Protein AF-A0A922LHR8-F1 (afdb_monomer_lite)

Radius of gyration: 24.87 Å; chains: 1; bounding box: 46×58×68 Å

Structure (mmCIF, N/CA/C/O backbone):
data_AF-A0A922LHR8-F1
#
_entry.id   AF-A0A922LHR8-F1
#
loop_
_atom_site.group_PDB
_atom_site.id
_atom_site.type_symbol
_atom_site.label_atom_id
_atom_site.label_alt_id
_atom_site.label_comp_id
_atom_site.label_asym_id
_atom_site.label_entity_id
_atom_site.label_seq_id
_atom_site.pdbx_PDB_ins_code
_atom_site.Cartn_x
_atom_site.Cartn_y
_atom_site.Cartn_z
_atom_site.occupancy
_atom_site.B_iso_or_equiv
_atom_site.auth_seq_id
_atom_site.auth_comp_id
_atom_site.auth_asym_id
_atom_site.auth_atom_id
_atom_site.pdbx_PDB_model_num
ATOM 1 N N . MET A 1 1 ? 27.750 -42.803 37.577 1.00 36.09 1 MET A N 1
ATOM 2 C CA . MET A 1 1 ? 28.474 -41.578 37.971 1.00 36.09 1 MET A CA 1
ATOM 3 C C . MET A 1 1 ? 27.443 -40.548 38.398 1.00 36.09 1 MET A C 1
ATOM 5 O O . MET A 1 1 ? 26.836 -39.895 37.564 1.00 36.09 1 MET A O 1
ATOM 9 N N . LEU A 1 2 ? 27.155 -40.536 39.697 1.00 32.16 2 LEU A N 1
ATOM 10 C CA . LEU A 1 2 ? 26.319 -39.543 40.357 1.00 32.16 2 LEU A CA 1
ATOM 11 C C . LEU A 1 2 ? 27.199 -38.308 40.595 1.00 32.16 2 LEU A C 1
ATOM 13 O O . LEU A 1 2 ? 28.279 -38.462 41.160 1.00 32.16 2 LEU A O 1
ATOM 17 N N . LEU A 1 3 ? 26.749 -37.109 40.234 1.00 28.44 3 LEU A N 1
ATOM 18 C CA . LEU A 1 3 ? 27.106 -35.923 41.010 1.00 28.44 3 LEU A CA 1
ATOM 19 C C . LEU A 1 3 ? 25.922 -34.955 41.024 1.00 28.44 3 LEU A C 1
ATOM 21 O O . LEU A 1 3 ? 25.611 -34.281 40.048 1.00 28.44 3 LEU A O 1
ATOM 25 N N . ILE A 1 4 ? 25.242 -34.960 42.165 1.00 40.91 4 ILE A N 1
ATOM 26 C CA . ILE A 1 4 ? 24.209 -34.017 42.583 1.00 40.91 4 ILE A CA 1
ATOM 27 C C . ILE A 1 4 ? 24.876 -33.003 43.517 1.00 40.91 4 ILE A C 1
ATOM 29 O O . ILE A 1 4 ? 25.555 -33.428 44.454 1.00 40.91 4 ILE A O 1
ATOM 33 N N . LYS A 1 5 ? 24.612 -31.704 43.315 1.00 30.06 5 LYS A N 1
ATOM 34 C CA . LYS A 1 5 ? 24.238 -30.695 44.342 1.00 30.06 5 LYS A CA 1
ATOM 35 C C . LYS A 1 5 ? 24.112 -29.319 43.662 1.00 30.06 5 LYS A C 1
ATOM 37 O O . LYS A 1 5 ? 25.040 -28.898 42.990 1.00 30.06 5 LYS A O 1
ATOM 42 N N . MET A 1 6 ? 22.910 -28.723 43.591 1.00 34.84 6 MET A N 1
ATOM 43 C CA . MET A 1 6 ? 22.272 -27.847 44.612 1.00 34.84 6 MET A CA 1
ATOM 44 C C . MET A 1 6 ? 23.160 -26.624 44.938 1.00 34.84 6 MET A C 1
ATOM 46 O O . MET A 1 6 ? 24.310 -26.822 45.290 1.00 34.84 6 MET A O 1
ATOM 50 N N . PHE A 1 7 ? 22.720 -25.356 44.916 1.00 32.03 7 PHE A N 1
ATOM 51 C CA . PHE A 1 7 ? 21.466 -24.814 45.461 1.00 32.03 7 PHE A CA 1
ATOM 52 C C . PHE A 1 7 ? 21.315 -23.289 45.181 1.00 32.03 7 PHE A C 1
ATOM 54 O O . PHE A 1 7 ? 22.320 -22.619 44.969 1.00 32.03 7 PHE A O 1
ATOM 61 N N . PHE A 1 8 ? 20.080 -22.770 45.344 1.00 30.64 8 PHE A N 1
ATOM 62 C CA . PHE A 1 8 ? 19.630 -21.353 45.458 1.00 30.64 8 PHE A CA 1
ATOM 63 C C . PHE A 1 8 ? 19.732 -20.451 44.203 1.00 30.64 8 PHE A C 1
ATOM 65 O O . PHE A 1 8 ? 20.758 -20.406 43.553 1.00 30.64 8 PHE A O 1
ATOM 72 N N . ARG A 1 9 ? 18.737 -19.642 43.798 1.00 35.59 9 ARG A N 1
ATOM 73 C CA . ARG A 1 9 ? 17.661 -18.947 44.528 1.00 35.59 9 ARG A CA 1
ATOM 74 C C . ARG A 1 9 ? 16.525 -18.589 43.537 1.00 35.59 9 ARG A C 1
ATOM 76 O O . ARG A 1 9 ? 16.795 -18.116 42.444 1.00 35.59 9 ARG A O 1
ATOM 83 N N . TYR A 1 10 ? 15.281 -18.852 43.933 1.00 45.69 10 TYR A N 1
ATOM 84 C CA . TYR A 1 10 ? 1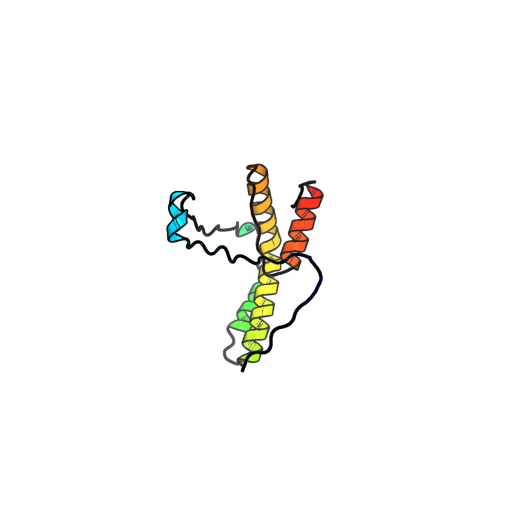3.999 -18.520 43.288 1.00 45.69 10 TYR A CA 1
ATOM 85 C C . TYR A 1 10 ? 13.972 -17.283 42.355 1.00 45.69 10 TYR A C 1
ATOM 87 O O . TYR A 1 10 ? 14.175 -16.186 42.864 1.00 45.69 10 TYR A O 1
ATOM 95 N N . PHE A 1 11 ? 13.609 -17.448 41.065 1.00 40.97 11 PHE A N 1
ATOM 96 C CA . PHE A 1 11 ? 12.653 -16.595 40.310 1.00 40.97 11 PHE A CA 1
ATOM 97 C C . PHE A 1 11 ? 12.443 -17.084 38.847 1.00 40.97 11 PHE A C 1
ATOM 99 O O . PHE A 1 11 ? 13.402 -17.192 38.099 1.00 40.97 11 PHE A O 1
ATOM 106 N N . CYS A 1 12 ? 11.182 -17.343 38.462 1.00 42.94 12 CYS A N 1
ATOM 107 C CA . CYS A 1 12 ? 10.570 -17.279 37.113 1.00 42.94 12 CYS A CA 1
ATOM 108 C C . CYS A 1 12 ? 11.298 -17.852 35.862 1.00 42.94 12 CYS A C 1
ATOM 110 O O . CYS A 1 12 ? 12.257 -17.246 35.407 1.00 42.94 12 CYS A O 1
ATOM 112 N N . PHE A 1 13 ? 10.746 -18.901 35.212 1.00 41.03 13 PHE A N 1
ATOM 113 C CA . PHE A 1 13 ? 10.538 -18.973 33.739 1.00 41.03 13 PHE A CA 1
ATOM 114 C C . PHE A 1 13 ? 9.870 -20.306 33.315 1.00 41.03 13 PHE A C 1
ATOM 116 O O . PHE A 1 13 ? 10.530 -21.331 33.171 1.00 41.03 13 PHE A O 1
ATOM 123 N N . SER A 1 14 ? 8.553 -20.312 33.083 1.00 41.12 14 SER A N 1
ATOM 124 C CA . SER A 1 14 ? 7.865 -21.403 32.369 1.00 41.12 14 SER A CA 1
ATOM 125 C C . SER A 1 14 ? 7.477 -20.892 30.983 1.00 41.12 14 SER A C 1
ATOM 127 O O . SER A 1 14 ? 6.430 -20.272 30.814 1.00 41.12 14 SER A O 1
ATOM 129 N N . PHE A 1 15 ? 8.346 -21.082 29.987 1.00 50.72 15 PHE A N 1
ATOM 130 C CA . PHE A 1 15 ? 8.030 -20.775 28.588 1.00 50.72 15 PHE A CA 1
ATOM 131 C C . PHE A 1 15 ? 7.248 -21.951 27.989 1.00 50.72 15 PHE A C 1
ATOM 133 O O . PHE A 1 15 ? 7.801 -22.856 27.368 1.00 50.72 15 PHE A O 1
ATOM 140 N N . THR A 1 16 ? 5.940 -21.976 28.226 1.00 52.84 16 THR A N 1
ATOM 141 C CA . THR A 1 16 ? 5.029 -22.926 27.578 1.00 52.84 16 THR A CA 1
ATOM 142 C C . THR A 1 16 ? 4.739 -22.454 26.153 1.00 52.84 16 THR A C 1
ATOM 144 O O . THR A 1 16 ? 4.130 -21.410 25.931 1.00 52.84 16 THR A O 1
ATOM 147 N N . PHE A 1 17 ? 5.183 -23.223 25.159 1.00 61.38 17 PHE A N 1
ATOM 148 C CA . PHE A 1 17 ? 4.903 -22.955 23.749 1.00 61.38 17 PHE A CA 1
ATOM 149 C C . PHE A 1 17 ? 3.456 -23.368 23.432 1.00 61.38 17 PHE A C 1
ATOM 151 O O . PHE A 1 17 ? 3.162 -24.548 23.240 1.00 61.38 17 PHE A O 1
ATOM 158 N N . ASN A 1 18 ? 2.523 -22.413 23.402 1.00 64.12 18 ASN A N 1
ATOM 159 C CA . ASN A 1 18 ? 1.138 -22.686 23.011 1.00 64.12 18 ASN A CA 1
ATOM 160 C C . ASN A 1 18 ? 1.018 -22.682 21.476 1.00 64.12 18 ASN A C 1
ATOM 162 O O . ASN A 1 18 ? 0.926 -21.627 20.850 1.00 64.12 18 ASN A O 1
ATOM 166 N N . ARG A 1 19 ? 1.051 -23.872 20.860 1.00 68.25 19 ARG A N 1
ATOM 167 C CA . ARG A 1 19 ? 0.882 -24.063 19.409 1.00 68.25 19 ARG A CA 1
ATOM 168 C C . ARG A 1 19 ? -0.489 -24.678 19.106 1.00 68.25 19 ARG A C 1
ATOM 170 O O . ARG A 1 19 ? -0.646 -25.887 19.235 1.00 68.25 19 ARG A O 1
ATOM 177 N N . ARG A 1 20 ? -1.446 -23.878 18.622 1.00 70.75 20 ARG A N 1
ATOM 178 C CA . ARG A 1 20 ? -2.707 -24.361 18.014 1.00 70.75 20 ARG A CA 1
ATOM 179 C C . ARG A 1 20 ? -2.627 -24.271 16.491 1.00 70.75 20 ARG A C 1
ATOM 181 O O . ARG A 1 20 ? -2.144 -23.266 15.968 1.00 70.75 20 ARG A O 1
ATOM 188 N N . VAL A 1 21 ? -3.062 -25.304 15.767 1.00 74.38 21 VAL A N 1
ATOM 189 C CA . VAL A 1 21 ? -3.108 -25.259 14.294 1.00 74.38 21 VAL A CA 1
ATOM 190 C C . VAL A 1 21 ? -4.398 -24.596 13.826 1.00 74.38 21 VAL A C 1
ATOM 192 O O . VAL A 1 21 ? -5.427 -24.673 14.487 1.00 74.38 21 VAL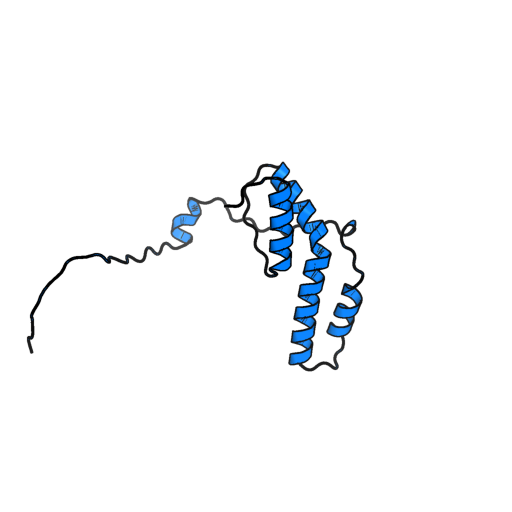 A O 1
ATOM 195 N N . LYS A 1 22 ? -4.353 -23.932 12.663 1.00 74.06 22 LYS A N 1
ATOM 196 C CA . LYS A 1 22 ? -5.518 -23.218 12.108 1.00 74.06 22 LYS A CA 1
ATOM 197 C C . LYS A 1 22 ? -6.741 -24.131 11.962 1.00 74.06 22 LYS A C 1
ATOM 199 O O . LYS A 1 22 ? -7.850 -23.658 12.163 1.00 74.06 22 LYS A O 1
ATOM 204 N N . ALA A 1 23 ? -6.530 -25.417 11.673 1.00 71.81 23 ALA A N 1
ATOM 205 C CA . ALA A 1 23 ? -7.584 -26.427 11.597 1.00 71.81 23 ALA A CA 1
ATOM 206 C C . ALA A 1 23 ? -8.418 -26.532 12.889 1.00 71.81 23 ALA A C 1
ATOM 208 O O . ALA A 1 23 ? -9.632 -26.672 12.803 1.00 71.81 23 ALA A O 1
ATOM 209 N N . ASP A 1 24 ? -7.796 -26.364 14.059 1.00 72.94 24 ASP A N 1
ATOM 210 C CA . ASP A 1 24 ? -8.458 -26.528 15.361 1.00 72.94 24 ASP A CA 1
ATOM 211 C C . ASP A 1 24 ? -9.321 -25.316 15.759 1.00 72.94 24 ASP A C 1
ATOM 213 O O . ASP A 1 24 ? -10.122 -25.402 16.686 1.00 72.94 24 ASP A O 1
ATOM 217 N N . VAL A 1 25 ? -9.138 -24.164 15.099 1.00 78.44 25 VAL A N 1
ATOM 218 C CA . VAL A 1 25 ? -9.756 -22.876 15.491 1.00 78.44 25 VAL A CA 1
ATOM 219 C C . VAL A 1 25 ? -10.553 -22.236 14.344 1.00 78.44 25 VAL A C 1
ATOM 221 O O . VAL A 1 25 ? -11.270 -21.260 14.545 1.00 78.44 25 VAL A O 1
ATOM 224 N N . LEU A 1 26 ? -10.480 -22.789 13.130 1.00 69.81 26 LEU A N 1
ATOM 225 C CA . LEU A 1 26 ? -11.133 -22.244 11.933 1.00 69.81 26 LEU A CA 1
ATOM 226 C C . LEU A 1 26 ? -12.661 -22.149 12.055 1.00 69.81 26 LEU A C 1
ATOM 228 O O . LEU A 1 26 ? -13.246 -21.261 11.448 1.00 69.81 26 LEU A O 1
ATOM 232 N N . SER A 1 27 ? -13.299 -23.003 12.858 1.00 75.38 27 SER A N 1
ATOM 233 C CA . SER A 1 27 ? -14.744 -22.945 13.129 1.00 75.38 27 SER A CA 1
ATOM 234 C C . SER A 1 27 ? -15.169 -21.751 13.993 1.00 75.38 27 SER A C 1
ATOM 236 O O . SER A 1 27 ? -16.348 -21.413 14.021 1.00 75.38 27 SER A O 1
ATOM 238 N N . GLN A 1 28 ? -14.230 -21.107 14.692 1.00 78.94 28 GLN A N 1
ATOM 239 C CA . GLN A 1 28 ? -14.486 -19.973 15.590 1.00 78.94 28 GLN A CA 1
ATOM 240 C C . GLN A 1 28 ? -14.268 -18.618 14.906 1.00 78.94 28 GLN A C 1
ATOM 242 O O . GLN A 1 28 ? -14.545 -17.576 15.499 1.00 78.94 28 GLN A O 1
ATOM 247 N N . LEU A 1 29 ? -13.740 -18.615 13.679 1.00 79.00 29 LEU A N 1
ATOM 248 C CA . LEU A 1 29 ? -13.398 -17.406 12.941 1.00 79.00 29 LEU A CA 1
ATOM 249 C C . LEU A 1 29 ? -14.221 -17.319 11.654 1.00 79.00 29 LEU A C 1
ATOM 251 O O . LEU A 1 29 ? -14.412 -18.327 10.972 1.00 79.00 29 LEU A O 1
ATOM 255 N N . PRO A 1 30 ? -14.676 -16.116 11.270 1.00 82.50 30 PRO A N 1
ATOM 256 C CA . PRO A 1 30 ? -15.302 -15.927 9.974 1.00 82.50 30 PRO A CA 1
ATOM 257 C C . PRO A 1 30 ? -14.315 -16.267 8.850 1.00 82.50 30 PRO A C 1
ATOM 259 O O . PRO A 1 30 ? -13.096 -16.119 8.985 1.00 82.50 30 PRO A O 1
ATOM 262 N N . ALA A 1 31 ? -14.852 -16.708 7.712 1.00 84.94 31 ALA A N 1
ATOM 263 C CA . ALA A 1 31 ? -14.042 -17.064 6.557 1.00 84.94 31 ALA A CA 1
ATOM 264 C C . ALA A 1 31 ? -13.168 -15.880 6.106 1.00 84.94 31 ALA A C 1
ATOM 266 O O . ALA A 1 31 ? -13.652 -14.765 5.898 1.00 84.94 31 ALA A O 1
ATOM 267 N N . LYS A 1 32 ? -11.869 -16.137 5.920 1.00 85.69 32 LYS A N 1
ATOM 268 C CA . LYS A 1 32 ? -10.915 -15.137 5.437 1.00 85.69 32 LYS A CA 1
ATOM 269 C C . LYS A 1 32 ? -11.274 -14.720 4.010 1.00 85.69 32 LYS A C 1
ATOM 271 O O . LYS A 1 32 ? -11.194 -15.535 3.095 1.00 85.69 32 LYS A O 1
ATOM 276 N N . ARG A 1 33 ? -11.588 -13.441 3.810 1.00 86.12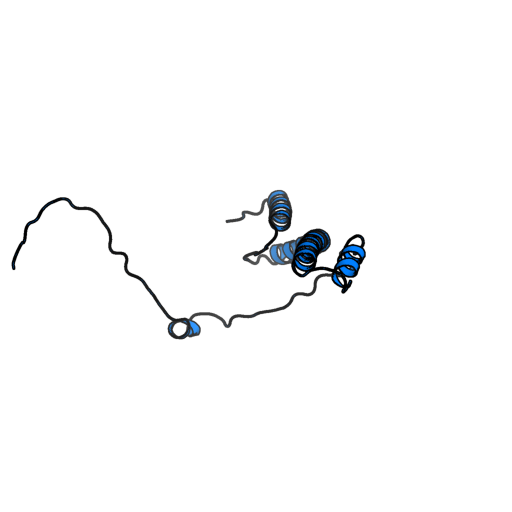 33 ARG A N 1
ATOM 277 C CA . ARG A 1 33 ? -11.805 -12.846 2.483 1.00 86.12 33 ARG A CA 1
ATOM 278 C C . ARG A 1 33 ? -10.523 -12.173 1.997 1.00 86.12 33 ARG A C 1
ATOM 280 O O . ARG A 1 33 ? -9.793 -11.574 2.786 1.00 86.12 33 ARG A O 1
ATOM 287 N N . ARG A 1 34 ? -10.220 -12.312 0.707 1.00 89.62 34 ARG A N 1
ATOM 288 C CA . ARG A 1 34 ? -9.119 -11.614 0.034 1.00 89.62 34 ARG A CA 1
ATOM 289 C C . ARG A 1 34 ? -9.687 -10.979 -1.220 1.00 89.62 34 ARG A C 1
ATOM 291 O O . ARG A 1 34 ? -10.104 -11.695 -2.121 1.00 89.62 34 ARG A O 1
ATOM 298 N N . GLU A 1 35 ? -9.679 -9.660 -1.252 1.00 89.06 35 GLU A N 1
ATOM 299 C CA . GLU A 1 35 ? -10.225 -8.873 -2.348 1.00 89.06 35 GLU A CA 1
ATOM 300 C C . GLU A 1 35 ? -9.137 -7.965 -2.915 1.00 89.06 35 GLU A C 1
ATOM 302 O O . GLU A 1 35 ? -8.265 -7.490 -2.181 1.00 89.06 35 GLU A O 1
ATOM 307 N N . LEU A 1 36 ? -9.154 -7.787 -4.235 1.00 88.88 36 LEU A N 1
ATOM 308 C CA . LEU A 1 36 ? -8.308 -6.819 -4.914 1.00 88.88 36 LEU A CA 1
ATOM 309 C C . LEU A 1 36 ? -9.142 -5.569 -5.148 1.00 88.88 36 LEU A C 1
ATOM 311 O O . LEU A 1 36 ? -10.105 -5.603 -5.906 1.00 88.88 36 LEU A O 1
ATOM 315 N N . VAL A 1 37 ? -8.744 -4.478 -4.506 1.00 88.06 37 VAL A N 1
ATOM 316 C CA . VAL A 1 37 ? -9.410 -3.189 -4.664 1.00 88.06 37 VAL A CA 1
ATOM 317 C C . VAL A 1 37 ? -8.744 -2.421 -5.796 1.00 88.06 37 VAL A C 1
ATOM 319 O O . VAL A 1 37 ? -7.521 -2.254 -5.819 1.00 88.06 37 VAL A O 1
ATOM 322 N N . VAL A 1 38 ? -9.554 -1.979 -6.755 1.00 87.44 38 VAL A N 1
ATOM 323 C CA . VAL A 1 38 ? -9.111 -1.127 -7.859 1.00 87.44 38 VAL A CA 1
ATOM 324 C C . VAL A 1 38 ? -9.230 0.327 -7.414 1.00 87.44 38 VAL A C 1
ATOM 326 O O . VAL A 1 38 ? -10.312 0.777 -7.060 1.00 87.44 38 VAL A O 1
ATOM 329 N N . LEU A 1 39 ? -8.110 1.049 -7.428 1.00 86.62 39 LEU A N 1
ATOM 330 C CA . LEU A 1 39 ? -8.071 2.482 -7.125 1.00 86.62 39 LEU A CA 1
ATOM 331 C C . LEU A 1 39 ? -8.474 3.307 -8.354 1.00 86.62 39 LEU A C 1
ATOM 333 O O . LEU A 1 39 ? -8.236 2.874 -9.485 1.00 86.62 39 LEU A O 1
ATOM 337 N N . ASP A 1 40 ? -9.014 4.508 -8.135 1.00 84.69 40 ASP A N 1
ATOM 338 C CA . ASP A 1 40 ? -9.415 5.405 -9.222 1.00 84.69 40 ASP A CA 1
ATOM 339 C C . ASP A 1 40 ? -8.195 5.833 -10.070 1.00 84.69 40 ASP A C 1
ATOM 341 O O . ASP A 1 40 ? -7.290 6.519 -9.573 1.00 84.69 40 ASP A O 1
ATOM 345 N N . PRO A 1 41 ? -8.137 5.454 -11.363 1.00 82.88 41 PRO A N 1
ATOM 346 C CA . PRO A 1 41 ? -7.025 5.802 -12.240 1.00 82.88 41 PRO A CA 1
ATOM 347 C C . PRO A 1 41 ? -6.949 7.299 -12.567 1.00 82.88 41 PRO A C 1
ATOM 349 O O . PRO A 1 41 ? -5.898 7.751 -13.025 1.00 82.88 41 PRO A O 1
ATOM 352 N N . SER A 1 42 ? -8.022 8.060 -12.348 1.00 83.62 42 SER A N 1
ATOM 353 C CA . SER A 1 42 ? -8.114 9.495 -12.655 1.00 83.62 42 SER A CA 1
ATOM 354 C C . SER A 1 42 ? -7.221 10.332 -11.738 1.00 83.62 42 SER A C 1
ATOM 356 O O . SER A 1 42 ? -6.652 11.340 -12.154 1.00 83.62 42 SER A O 1
ATOM 358 N N . ILE A 1 43 ? -7.042 9.873 -10.498 1.00 81.75 43 ILE A N 1
ATOM 359 C CA . ILE A 1 43 ? -6.250 10.537 -9.455 1.00 81.75 43 ILE A CA 1
ATOM 360 C C . ILE A 1 43 ? -4.740 10.286 -9.665 1.00 81.75 43 ILE A C 1
ATOM 362 O O . ILE A 1 43 ? -3.881 11.061 -9.238 1.00 81.75 43 ILE A O 1
ATOM 366 N N . ILE A 1 44 ? -4.393 9.214 -10.382 1.00 82.31 44 ILE A N 1
ATOM 367 C CA . ILE A 1 44 ? -3.027 8.706 -10.535 1.00 82.31 44 ILE A CA 1
ATOM 368 C C . ILE A 1 44 ? -2.298 9.433 -11.679 1.00 82.31 44 ILE A C 1
ATOM 370 O O . ILE A 1 44 ? -2.471 9.139 -12.866 1.00 82.31 44 ILE A O 1
ATOM 374 N N . LYS A 1 45 ? -1.383 10.347 -11.334 1.00 77.69 45 LYS A N 1
ATOM 375 C CA . LYS A 1 45 ? -0.557 11.080 -12.313 1.00 77.69 45 LYS A CA 1
ATOM 376 C C . LYS A 1 45 ? 0.611 10.227 -12.830 1.00 77.69 45 LYS A C 1
ATOM 378 O O . LYS A 1 45 ? 1.662 10.137 -12.205 1.00 77.69 45 LYS A O 1
ATOM 383 N N . LYS A 1 46 ? 0.484 9.658 -14.033 1.00 70.56 46 LYS A N 1
ATOM 384 C CA . LYS A 1 46 ? 1.460 8.711 -14.635 1.00 70.56 46 LYS A CA 1
ATOM 385 C C . LYS A 1 46 ? 2.840 9.285 -15.029 1.00 70.56 46 LYS A C 1
ATOM 387 O O . LYS A 1 46 ? 3.658 8.543 -15.570 1.00 70.56 46 LYS A O 1
ATOM 392 N N . GLY A 1 47 ? 3.120 10.567 -14.785 1.00 69.94 47 GLY A N 1
ATOM 393 C CA . GLY A 1 47 ? 4.203 11.324 -15.440 1.00 69.94 47 GLY A CA 1
ATOM 394 C C . GLY A 1 47 ? 5.589 10.657 -15.441 1.00 69.94 47 GLY A C 1
ATOM 395 O O . GLY A 1 47 ? 6.163 10.418 -16.499 1.00 69.94 47 GLY A O 1
ATOM 396 N N . SER A 1 48 ? 6.127 10.318 -14.267 1.00 66.25 48 SER A N 1
ATOM 397 C CA . SER A 1 48 ? 7.482 9.748 -14.116 1.00 66.25 48 SER A CA 1
ATOM 398 C C . SER A 1 48 ? 7.561 8.237 -14.418 1.00 66.25 48 SER A C 1
ATOM 400 O O . SER A 1 48 ? 8.621 7.705 -14.768 1.00 66.25 48 SER A O 1
ATOM 402 N N . LEU A 1 49 ? 6.431 7.528 -14.346 1.00 77.25 49 LEU A N 1
ATOM 403 C CA . LEU A 1 49 ? 6.392 6.062 -14.403 1.00 77.25 49 LEU A CA 1
ATOM 404 C C . LEU A 1 49 ? 6.763 5.507 -15.779 1.00 77.25 49 LEU A C 1
ATOM 406 O O . LEU A 1 49 ? 7.423 4.474 -15.869 1.00 77.25 49 LEU A O 1
ATOM 410 N N . GLY A 1 50 ? 6.392 6.211 -16.853 1.00 74.44 50 GLY A N 1
ATOM 411 C CA . GLY A 1 50 ? 6.670 5.769 -18.222 1.00 74.44 50 GLY A CA 1
ATOM 412 C C . GLY A 1 50 ? 8.165 5.671 -18.544 1.00 74.44 50 GLY A C 1
ATOM 413 O O . GLY A 1 50 ? 8.568 4.824 -19.340 1.00 74.44 50 GLY A O 1
ATOM 414 N N . ARG A 1 51 ? 9.004 6.495 -17.900 1.00 77.94 51 ARG A N 1
ATOM 415 C CA . ARG A 1 51 ? 10.464 6.457 -18.072 1.00 77.94 51 ARG A CA 1
ATOM 416 C C . ARG A 1 51 ? 11.064 5.225 -17.398 1.00 77.94 51 ARG A C 1
ATOM 418 O O . ARG A 1 51 ? 11.777 4.472 -18.049 1.00 77.94 51 ARG A O 1
ATOM 425 N N . HIS A 1 52 ? 10.707 4.989 -16.139 1.00 76.19 52 HIS A N 1
ATOM 426 C CA . HIS A 1 52 ? 11.175 3.839 -15.364 1.00 76.19 52 HIS A CA 1
ATOM 427 C C . HIS A 1 52 ? 10.696 2.513 -15.978 1.00 76.19 52 HIS A C 1
ATOM 429 O O . HIS A 1 52 ? 11.473 1.567 -16.096 1.00 76.19 52 HIS A O 1
ATOM 435 N N . ALA A 1 53 ? 9.454 2.472 -16.474 1.00 79.00 53 ALA A N 1
ATOM 436 C CA . ALA A 1 53 ? 8.919 1.324 -17.203 1.00 79.00 53 ALA A CA 1
ATOM 437 C C . ALA A 1 53 ? 9.684 1.049 -18.509 1.00 79.00 53 ALA A C 1
ATOM 439 O O . ALA A 1 53 ? 9.951 -0.104 -18.831 1.00 79.00 53 ALA A O 1
ATOM 440 N N . LYS A 1 54 ? 10.091 2.087 -19.253 1.00 79.19 54 LYS A N 1
ATOM 441 C CA . LYS A 1 54 ? 10.927 1.902 -20.450 1.00 79.19 54 LYS A CA 1
ATOM 442 C C . LYS A 1 54 ? 12.308 1.355 -20.103 1.00 79.19 54 LYS A C 1
ATOM 444 O O . LYS A 1 54 ? 12.760 0.445 -20.785 1.00 79.19 54 LYS A O 1
ATOM 449 N N . THR A 1 55 ? 12.945 1.853 -19.045 1.00 76.94 55 THR A N 1
ATOM 450 C CA . THR A 1 55 ? 14.256 1.358 -18.593 1.00 76.94 55 THR A CA 1
ATOM 451 C C . THR A 1 55 ? 14.197 -0.125 -18.210 1.00 76.94 55 THR A C 1
ATOM 453 O O . THR A 1 55 ? 15.063 -0.890 -18.626 1.00 76.94 55 THR A O 1
ATOM 456 N N . MET A 1 56 ? 13.135 -0.563 -17.520 1.00 72.25 56 MET A N 1
ATOM 457 C CA . MET A 1 56 ? 12.890 -1.979 -17.185 1.00 72.25 56 MET A CA 1
ATOM 458 C C . MET A 1 56 ? 12.847 -2.903 -18.410 1.00 72.25 56 MET A C 1
ATOM 460 O O . MET A 1 56 ? 13.352 -4.022 -18.353 1.00 72.25 56 MET A O 1
ATOM 464 N N . LEU A 1 57 ? 12.220 -2.443 -19.496 1.00 75.94 57 LEU A N 1
ATOM 465 C CA . LEU A 1 57 ? 11.990 -3.223 -20.716 1.00 75.94 57 LEU A CA 1
ATOM 466 C C . LEU A 1 57 ? 13.222 -3.292 -21.626 1.00 75.94 57 LEU A C 1
ATOM 468 O O . LEU A 1 57 ? 13.203 -3.998 -22.630 1.00 75.94 57 LEU A O 1
ATOM 472 N N . THR A 1 58 ? 14.293 -2.557 -21.313 1.00 76.69 58 THR A N 1
ATOM 473 C CA . THR A 1 58 ? 15.524 -2.642 -22.101 1.00 76.69 58 THR A CA 1
ATOM 474 C C . THR A 1 58 ? 16.277 -3.939 -21.792 1.00 76.69 58 THR A C 1
ATOM 476 O O . THR A 1 58 ? 16.787 -4.155 -20.693 1.00 76.69 58 THR A O 1
ATOM 479 N N . ASP A 1 59 ? 16.399 -4.808 -22.797 1.00 68.31 59 ASP A N 1
ATOM 480 C CA . ASP A 1 59 ? 17.050 -6.122 -22.664 1.00 68.31 59 ASP A CA 1
ATOM 481 C C . ASP A 1 59 ? 18.564 -6.065 -22.417 1.00 68.31 59 ASP A C 1
ATOM 483 O O . ASP A 1 59 ? 19.179 -7.078 -22.091 1.00 68.31 59 ASP A O 1
ATOM 487 N N . LYS A 1 60 ? 19.170 -4.878 -22.518 1.00 75.31 60 LYS A N 1
ATOM 488 C CA . LYS A 1 60 ? 20.622 -4.673 -22.419 1.00 75.31 60 LYS A CA 1
ATOM 489 C C . LYS A 1 60 ? 21.166 -4.611 -20.986 1.00 75.31 60 LYS A C 1
ATOM 491 O O . LYS A 1 60 ? 22.375 -4.507 -20.820 1.00 75.31 60 LYS A O 1
ATOM 496 N N . LEU A 1 61 ? 20.305 -4.647 -19.969 1.00 77.31 61 LEU A N 1
ATOM 497 C CA . LEU A 1 61 ? 20.711 -4.476 -18.571 1.00 77.31 61 LEU A CA 1
ATOM 498 C C . LEU A 1 61 ? 21.157 -5.793 -17.922 1.00 77.31 61 LEU A C 1
ATOM 500 O O . LEU A 1 61 ? 20.498 -6.829 -18.057 1.00 77.31 61 LEU A O 1
ATOM 504 N N . SER A 1 62 ? 22.232 -5.729 -17.138 1.00 83.31 62 SER A N 1
ATOM 505 C CA . SER A 1 62 ? 22.677 -6.819 -16.266 1.00 83.31 62 SER A CA 1
ATOM 506 C C . SER A 1 62 ? 21.631 -7.131 -15.189 1.00 83.31 62 SER A C 1
ATOM 508 O O . SER A 1 62 ? 20.861 -6.263 -14.771 1.00 83.31 62 SER A O 1
ATOM 510 N N . SER A 1 63 ? 21.621 -8.360 -14.663 1.00 81.19 63 SER A N 1
ATOM 511 C CA . SER A 1 63 ? 20.694 -8.792 -13.602 1.00 81.19 63 SER A CA 1
ATOM 512 C C . SER A 1 63 ? 20.707 -7.870 -12.373 1.00 81.19 63 SER A C 1
ATOM 514 O O . SER A 1 63 ? 19.669 -7.656 -11.745 1.00 81.19 63 SER A O 1
ATOM 516 N N . LYS A 1 64 ? 21.865 -7.282 -12.039 1.00 83.31 64 LYS A N 1
ATOM 517 C CA . LYS A 1 64 ? 22.000 -6.320 -10.930 1.00 83.31 64 LYS A CA 1
ATOM 518 C C . LYS A 1 64 ? 21.335 -4.976 -11.248 1.00 83.31 64 LYS A C 1
ATOM 520 O O . LYS A 1 64 ? 20.666 -4.408 -10.389 1.00 83.31 64 LYS A O 1
ATOM 525 N N . GLU A 1 65 ? 21.483 -4.496 -12.476 1.00 83.06 65 GLU A N 1
ATOM 526 C CA . GLU A 1 65 ? 20.927 -3.220 -12.941 1.00 83.06 65 GLU A CA 1
ATOM 527 C C . GLU A 1 65 ? 19.408 -3.307 -13.099 1.00 83.06 65 GLU A C 1
ATOM 529 O O . GLU A 1 65 ? 18.692 -2.422 -12.635 1.00 83.06 65 GLU A O 1
ATOM 534 N N . LYS A 1 66 ? 18.901 -4.428 -13.633 1.00 82.94 66 LYS A N 1
ATOM 535 C CA . LYS A 1 66 ? 17.459 -4.724 -13.673 1.00 82.94 66 LYS A CA 1
ATOM 536 C C . LYS A 1 66 ? 16.846 -4.691 -12.276 1.00 82.94 66 LYS A C 1
ATOM 538 O O . LYS A 1 66 ? 15.790 -4.101 -12.082 1.00 82.94 66 LYS A O 1
ATOM 543 N N . ARG A 1 67 ? 17.521 -5.280 -11.282 1.00 83.50 67 ARG A N 1
ATOM 544 C CA . ARG A 1 67 ? 17.055 -5.252 -9.889 1.00 83.50 67 ARG A CA 1
ATOM 545 C C . ARG A 1 67 ? 17.044 -3.834 -9.310 1.00 83.50 67 ARG A C 1
ATOM 547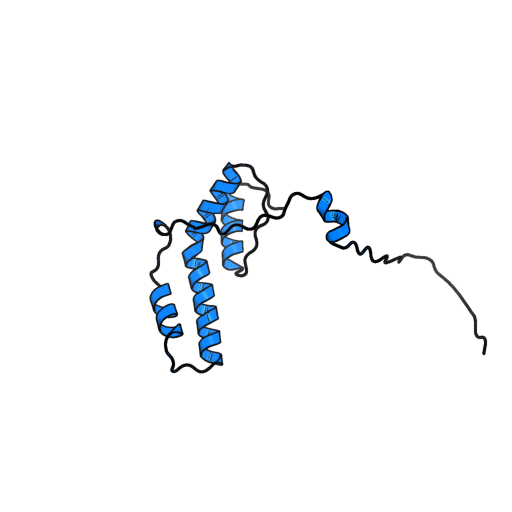 O O . ARG A 1 67 ? 16.082 -3.486 -8.636 1.00 83.50 67 ARG A O 1
ATOM 554 N N . SER A 1 68 ? 18.069 -3.025 -9.580 1.00 85.38 68 SER A N 1
ATOM 555 C CA . SER A 1 68 ? 18.121 -1.625 -9.124 1.00 85.38 68 SER A CA 1
ATOM 556 C C . SER A 1 68 ? 16.979 -0.801 -9.713 1.00 85.38 68 SER A C 1
ATOM 558 O O . SER A 1 68 ? 16.207 -0.192 -8.976 1.00 85.38 68 SER A O 1
ATOM 560 N N . ALA A 1 69 ? 16.799 -0.878 -11.032 1.00 84.25 69 ALA A N 1
ATOM 561 C CA . ALA A 1 69 ? 15.721 -0.183 -11.721 1.00 84.25 69 ALA A CA 1
ATOM 562 C C . ALA A 1 69 ? 14.334 -0.626 -11.211 1.00 84.25 69 ALA A C 1
ATOM 564 O O . ALA A 1 69 ? 13.384 0.152 -11.251 1.00 84.25 69 ALA A O 1
ATOM 565 N N . LEU A 1 70 ? 14.192 -1.874 -10.737 1.00 85.56 70 LEU A N 1
ATOM 566 C CA . LEU A 1 70 ? 12.913 -2.402 -10.252 1.00 85.56 70 LEU A CA 1
ATOM 567 C C . LEU A 1 70 ? 12.550 -1.772 -8.909 1.00 85.56 70 LEU A C 1
ATOM 569 O O . LEU A 1 70 ? 11.392 -1.433 -8.678 1.00 85.56 70 LEU A O 1
ATOM 573 N N . PHE A 1 71 ? 13.541 -1.585 -8.037 1.00 85.44 71 PHE A N 1
ATOM 574 C CA . PHE A 1 71 ? 13.344 -0.873 -6.780 1.00 85.44 71 PHE A CA 1
ATOM 575 C C . PHE A 1 71 ? 12.970 0.589 -7.011 1.00 85.44 71 PHE A C 1
ATOM 577 O O . PHE A 1 71 ? 12.023 1.064 -6.390 1.00 85.44 71 PHE A O 1
ATOM 584 N N . GLU A 1 72 ? 13.646 1.270 -7.938 1.00 85.06 72 GLU A N 1
ATOM 585 C CA . GLU A 1 72 ? 13.304 2.644 -8.327 1.00 85.06 72 GLU A CA 1
ATOM 586 C C . GLU A 1 72 ? 11.890 2.728 -8.904 1.00 85.06 72 GLU A C 1
ATOM 588 O O . GLU A 1 72 ? 11.116 3.612 -8.542 1.00 85.06 72 GLU A O 1
ATOM 593 N N . TYR A 1 73 ? 11.513 1.767 -9.751 1.00 86.25 73 TYR A N 1
ATOM 594 C CA . TYR A 1 73 ? 10.157 1.676 -10.276 1.00 86.25 73 TYR A CA 1
ATOM 595 C C . TYR A 1 73 ? 9.129 1.489 -9.154 1.00 86.25 73 TYR A C 1
ATOM 597 O O . TYR A 1 73 ? 8.135 2.211 -9.116 1.00 86.25 73 TYR A O 1
ATOM 605 N N . PHE A 1 74 ? 9.358 0.567 -8.213 1.00 85.50 74 PHE A N 1
ATOM 606 C CA . PHE A 1 74 ? 8.431 0.353 -7.101 1.00 85.50 74 PHE A CA 1
ATOM 607 C C . PHE A 1 74 ? 8.312 1.578 -6.200 1.00 85.50 74 PHE A C 1
ATOM 609 O O . PHE A 1 74 ? 7.188 1.979 -5.892 1.00 85.50 74 PHE A O 1
ATOM 616 N N . HIS A 1 75 ? 9.433 2.220 -5.873 1.00 85.69 75 HIS A N 1
ATOM 617 C CA . HIS A 1 75 ? 9.451 3.476 -5.125 1.00 85.69 75 HIS A CA 1
ATOM 618 C C . HIS A 1 75 ? 8.622 4.556 -5.833 1.00 85.69 75 HIS A C 1
ATOM 620 O O . HIS A 1 75 ? 7.656 5.064 -5.262 1.00 85.69 75 HIS A O 1
ATOM 626 N N . ALA A 1 76 ? 8.881 4.788 -7.124 1.00 85.31 76 ALA A N 1
ATOM 627 C CA . ALA A 1 76 ? 8.140 5.759 -7.925 1.00 85.31 76 ALA A CA 1
ATOM 628 C C . ALA A 1 76 ? 6.638 5.430 -8.017 1.00 85.31 76 ALA A C 1
ATOM 630 O O . ALA A 1 76 ? 5.797 6.331 -7.969 1.00 85.31 76 ALA A O 1
ATOM 631 N N . THR A 1 77 ? 6.266 4.149 -8.131 1.00 86.19 77 THR A N 1
ATOM 632 C CA . THR A 1 77 ? 4.847 3.754 -8.140 1.00 86.19 77 THR A CA 1
ATOM 633 C C . THR A 1 77 ? 4.162 3.962 -6.797 1.00 86.19 77 THR A C 1
ATOM 635 O O . THR A 1 77 ? 2.965 4.240 -6.795 1.00 86.19 77 THR A O 1
ATOM 638 N N . GLY A 1 78 ? 4.882 3.851 -5.678 1.00 84.31 78 GLY A N 1
ATOM 639 C CA . GLY A 1 78 ? 4.355 4.156 -4.350 1.00 84.31 78 GLY A CA 1
ATOM 640 C C . GLY A 1 78 ? 3.919 5.614 -4.262 1.00 84.31 78 GLY A C 1
ATOM 641 O O . GLY A 1 78 ? 2.754 5.889 -3.981 1.00 84.31 78 GLY A O 1
ATOM 642 N N . SER A 1 79 ? 4.809 6.539 -4.629 1.00 84.44 79 SER A N 1
ATOM 643 C CA . SER A 1 79 ? 4.532 7.980 -4.573 1.00 84.44 79 SER A CA 1
ATOM 644 C C . SER A 1 79 ? 3.387 8.414 -5.487 1.00 84.44 79 SER A C 1
ATOM 646 O O . SER A 1 79 ? 2.604 9.287 -5.134 1.00 84.44 79 SER A O 1
ATOM 648 N N . VAL A 1 80 ? 3.255 7.805 -6.667 1.00 87.88 80 VAL A N 1
ATOM 649 C CA . VAL A 1 80 ? 2.187 8.160 -7.618 1.00 87.88 80 VAL A CA 1
ATOM 650 C C . VAL A 1 80 ? 0.819 7.615 -7.184 1.00 87.88 80 VAL A C 1
ATOM 652 O O . VAL A 1 80 ? -0.211 8.181 -7.549 1.00 87.88 80 VAL A O 1
ATOM 655 N N . LYS A 1 81 ? 0.794 6.526 -6.407 1.00 88.50 81 LYS A N 1
ATOM 656 C CA . LYS A 1 81 ? -0.442 5.932 -5.874 1.00 88.50 81 LYS A CA 1
ATOM 657 C C . LYS A 1 81 ? -0.927 6.596 -4.590 1.00 88.50 81 LYS A C 1
ATOM 659 O O . LYS A 1 81 ? -2.115 6.482 -4.311 1.00 88.50 81 LYS A O 1
ATOM 664 N N . LEU A 1 82 ? -0.049 7.283 -3.854 1.00 89.00 82 LEU A N 1
ATOM 665 C CA . LEU A 1 82 ? -0.367 7.976 -2.600 1.00 89.00 82 LEU A CA 1
ATOM 666 C C . LEU A 1 82 ? -1.732 8.677 -2.590 1.00 89.00 82 LEU A C 1
ATOM 668 O O . LEU A 1 82 ? -2.559 8.273 -1.780 1.00 89.00 82 LEU A O 1
ATOM 672 N N . PRO A 1 83 ? -2.045 9.615 -3.506 1.00 89.69 83 PRO A N 1
ATOM 673 C CA . PRO A 1 83 ? -3.300 10.365 -3.419 1.00 89.69 83 PRO A CA 1
ATOM 674 C C . PRO A 1 83 ? -4.546 9.478 -3.564 1.00 89.69 83 PRO A C 1
ATOM 676 O O . PRO A 1 83 ? -5.572 9.735 -2.945 1.00 89.69 83 PRO A O 1
ATOM 679 N N . ALA A 1 84 ? -4.462 8.404 -4.354 1.00 90.38 84 ALA A N 1
ATOM 680 C CA . ALA A 1 84 ? -5.563 7.455 -4.500 1.00 90.38 84 A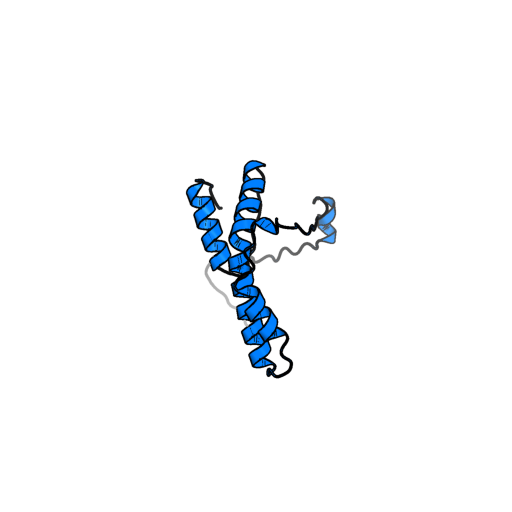LA A CA 1
ATOM 681 C C . ALA A 1 84 ? -5.691 6.525 -3.278 1.00 90.38 84 ALA A C 1
ATOM 683 O O . ALA A 1 84 ? -6.793 6.106 -2.934 1.00 90.38 84 ALA A O 1
ATOM 684 N N . ILE A 1 85 ? -4.574 6.204 -2.615 1.00 90.38 85 ILE A N 1
ATOM 685 C CA . ILE A 1 85 ? -4.563 5.424 -1.369 1.00 90.38 85 ILE A CA 1
ATOM 686 C C . ILE A 1 85 ? -5.137 6.255 -0.218 1.00 90.38 85 ILE A C 1
ATOM 688 O O . ILE A 1 85 ? -5.946 5.740 0.544 1.00 90.38 85 ILE A O 1
ATOM 692 N N . GLU A 1 86 ? -4.744 7.524 -0.102 1.00 90.31 86 GLU A N 1
ATOM 693 C CA . GLU A 1 86 ? -5.241 8.452 0.921 1.00 90.31 86 GLU A CA 1
ATOM 694 C C . GLU A 1 86 ? -6.765 8.594 0.847 1.00 90.31 86 GLU A C 1
ATOM 696 O O . GLU A 1 86 ? -7.441 8.423 1.856 1.00 90.31 86 GLU A O 1
ATOM 701 N N . GLN A 1 87 ? -7.313 8.806 -0.355 1.00 90.38 87 GLN A N 1
ATOM 702 C CA . GLN A 1 87 ? -8.762 8.836 -0.595 1.00 90.38 87 GLN A CA 1
ATOM 703 C C . GLN A 1 87 ? -9.444 7.537 -0.145 1.00 90.38 87 GLN A C 1
ATOM 705 O O . GLN A 1 87 ? -10.371 7.572 0.654 1.00 90.38 87 GLN A O 1
ATOM 710 N N . TYR A 1 88 ? -8.924 6.384 -0.569 1.00 90.94 88 TYR A N 1
ATOM 711 C CA . TYR A 1 88 ? -9.497 5.090 -0.198 1.00 90.94 88 TYR A CA 1
ATOM 712 C C . TYR A 1 88 ? -9.485 4.835 1.318 1.00 90.94 88 TYR A C 1
ATOM 714 O O . TYR A 1 88 ? -10.417 4.258 1.877 1.00 90.94 88 TYR A O 1
ATOM 722 N N . VAL A 1 89 ? -8.420 5.252 2.005 1.00 89.88 89 VAL A N 1
ATOM 723 C CA . VAL A 1 89 ? -8.322 5.123 3.463 1.00 89.88 89 VAL A CA 1
ATOM 724 C C . VAL A 1 89 ? -9.344 6.023 4.158 1.00 89.88 89 VAL A C 1
ATOM 726 O O . VAL A 1 89 ? -9.965 5.576 5.122 1.00 89.88 89 VAL A O 1
ATOM 729 N N . LEU A 1 90 ? -9.568 7.241 3.658 1.00 89.38 90 LEU A N 1
ATOM 730 C CA . LEU A 1 90 ? -10.616 8.129 4.170 1.00 89.38 90 LEU A CA 1
ATOM 731 C C . LEU A 1 90 ? -12.004 7.498 4.029 1.00 89.38 90 LEU A C 1
ATOM 733 O O . LEU A 1 90 ? -12.737 7.466 5.014 1.00 89.38 90 LEU A O 1
ATOM 737 N N . ASP A 1 91 ? -12.320 6.899 2.880 1.00 89.62 91 ASP A N 1
ATOM 738 C CA . ASP A 1 91 ? -13.611 6.231 2.662 1.00 89.62 91 ASP A CA 1
ATOM 739 C C . ASP A 1 91 ? -13.854 5.104 3.688 1.00 89.62 91 ASP A C 1
ATOM 741 O O . ASP A 1 91 ? -14.951 4.956 4.233 1.00 89.62 91 ASP A O 1
ATOM 745 N N . ILE A 1 92 ? -12.818 4.316 4.011 1.00 88.69 92 ILE A N 1
ATOM 746 C CA . ILE A 1 92 ? -12.914 3.253 5.029 1.00 88.69 92 ILE A CA 1
ATOM 747 C C . ILE A 1 92 ? -13.156 3.836 6.427 1.00 88.69 92 ILE A C 1
ATOM 749 O O . ILE A 1 92 ? -13.913 3.262 7.219 1.00 88.69 92 ILE A O 1
ATOM 753 N N . ILE A 1 93 ? -12.499 4.951 6.746 1.00 87.88 93 ILE A N 1
ATOM 754 C CA . ILE A 1 93 ? -12.638 5.631 8.038 1.00 87.88 93 ILE A CA 1
ATOM 755 C C . ILE A 1 93 ? -14.041 6.212 8.187 1.00 87.88 93 ILE A C 1
ATOM 757 O O . ILE A 1 93 ? -14.640 6.069 9.252 1.00 87.88 93 ILE A O 1
ATOM 761 N N . GLU A 1 94 ? -14.584 6.818 7.133 1.00 88.12 94 GLU A N 1
ATOM 762 C CA . GLU A 1 94 ? -15.950 7.350 7.113 1.00 88.12 94 GLU A CA 1
ATOM 763 C C . GLU A 1 94 ? -16.995 6.243 7.308 1.00 88.12 94 GLU A C 1
ATOM 765 O O . GLU A 1 94 ? -18.011 6.457 7.969 1.00 88.12 94 GLU A O 1
ATOM 770 N N . CYS A 1 95 ? -16.705 5.021 6.850 1.00 87.56 95 CYS A N 1
ATOM 771 C CA . CYS A 1 95 ? -17.518 3.838 7.145 1.00 87.56 95 CYS A CA 1
ATOM 772 C C . CYS A 1 95 ? -17.425 3.367 8.615 1.00 87.56 95 CYS A C 1
ATOM 774 O O . CYS A 1 95 ? -18.168 2.472 9.023 1.00 87.56 95 CYS A O 1
ATOM 776 N N . GLY A 1 96 ? -16.520 3.927 9.426 1.00 84.69 96 GLY A N 1
ATOM 777 C CA . GLY A 1 96 ? -16.375 3.610 10.851 1.00 84.69 96 GLY A CA 1
ATOM 778 C C . GLY A 1 96 ? -15.761 2.236 11.137 1.00 84.69 96 GLY A C 1
ATOM 779 O O . GLY A 1 96 ? -15.945 1.681 12.225 1.00 84.69 96 GLY A O 1
ATOM 780 N N . HIS A 1 97 ? -15.043 1.649 10.177 1.00 82.94 97 HIS A N 1
ATOM 781 C CA . HIS A 1 97 ? -14.424 0.334 10.334 1.00 82.94 97 HIS A CA 1
ATOM 782 C C . HIS A 1 97 ? -12.999 0.422 10.892 1.00 82.94 97 HIS A C 1
ATOM 784 O O . HIS A 1 97 ? -12.206 1.272 10.502 1.00 82.94 97 HIS A O 1
ATOM 790 N N . LYS A 1 98 ? -12.638 -0.518 11.776 1.00 85.44 98 LYS A N 1
ATOM 791 C CA . LYS A 1 98 ? -11.244 -0.722 12.197 1.00 85.44 98 LYS A CA 1
ATOM 792 C C . LYS A 1 98 ? -10.518 -1.560 11.150 1.00 85.44 98 LYS A C 1
ATOM 794 O O . LYS A 1 98 ? -11.024 -2.606 10.745 1.00 85.44 98 LYS A O 1
ATOM 799 N N . PHE A 1 99 ? -9.321 -1.146 10.758 1.00 86.19 99 PHE A N 1
ATOM 800 C CA . PHE A 1 99 ? -8.505 -1.853 9.773 1.00 86.19 99 PHE A CA 1
ATOM 801 C C . PHE A 1 99 ? -7.033 -1.876 10.186 1.00 86.19 99 PHE A C 1
ATOM 803 O O . PHE A 1 99 ? -6.590 -1.092 11.019 1.00 86.19 99 PHE A O 1
ATOM 810 N N . LEU A 1 100 ? -6.282 -2.808 9.597 1.00 89.19 100 LEU A N 1
ATOM 811 C CA . LEU A 1 100 ? -4.827 -2.870 9.699 1.00 89.19 100 LEU A CA 1
ATOM 812 C C . LEU A 1 100 ? -4.240 -2.532 8.335 1.00 89.19 100 LEU A C 1
ATOM 814 O O . LEU A 1 100 ? -4.604 -3.159 7.335 1.00 89.19 100 LEU A O 1
ATOM 818 N N . LEU A 1 101 ? -3.331 -1.563 8.303 1.00 87.81 101 LEU A N 1
ATOM 819 C CA . LEU A 1 101 ? -2.666 -1.128 7.085 1.00 87.81 101 LEU A CA 1
ATOM 820 C C . LEU A 1 101 ? -1.236 -1.666 7.047 1.00 87.81 101 LEU A C 1
ATOM 822 O O . LEU A 1 101 ? -0.492 -1.568 8.017 1.00 87.81 101 LEU A O 1
ATOM 826 N N . PHE A 1 102 ? -0.855 -2.237 5.907 1.00 88.50 102 PHE A N 1
ATOM 827 C CA . PHE A 1 102 ? 0.494 -2.737 5.668 1.00 88.50 102 PHE A CA 1
ATOM 828 C C . PHE A 1 102 ? 1.045 -2.095 4.399 1.00 88.50 102 PHE A C 1
ATOM 830 O O . PHE A 1 102 ? 0.417 -2.174 3.343 1.00 88.50 102 PHE A O 1
ATOM 837 N N . ALA A 1 103 ? 2.239 -1.514 4.482 1.00 88.19 103 ALA A N 1
ATOM 838 C CA . ALA A 1 103 ? 2.961 -0.992 3.330 1.00 88.19 103 ALA A CA 1
ATOM 839 C C . ALA A 1 103 ? 4.450 -1.331 3.438 1.00 88.19 103 ALA A C 1
ATOM 841 O O . ALA A 1 103 ? 4.997 -1.462 4.529 1.00 88.19 103 ALA A O 1
ATOM 842 N N . HIS A 1 104 ? 5.101 -1.497 2.286 1.00 86.00 104 HIS A N 1
ATOM 843 C CA . HIS A 1 104 ? 6.537 -1.778 2.221 1.00 86.00 104 HIS A CA 1
ATOM 844 C C . HIS A 1 104 ? 7.384 -0.496 2.267 1.00 86.00 104 HIS A C 1
ATOM 846 O O . HIS A 1 104 ? 8.530 -0.520 2.704 1.00 86.00 104 HIS A O 1
ATOM 852 N N . HIS A 1 105 ? 6.848 0.619 1.770 1.00 86.31 105 HIS A N 1
ATOM 853 C CA . HIS A 1 105 ? 7.559 1.891 1.699 1.00 86.31 105 HIS A CA 1
ATOM 854 C C . HIS A 1 105 ? 7.202 2.745 2.915 1.00 86.31 105 HIS A C 1
ATOM 856 O O . HIS A 1 105 ? 6.021 3.012 3.138 1.00 86.31 105 HIS A O 1
ATOM 862 N N . THR A 1 106 ? 8.213 3.182 3.667 1.00 87.69 106 THR A N 1
ATOM 863 C CA . THR A 1 106 ? 8.050 4.081 4.821 1.00 87.69 106 THR A CA 1
ATOM 864 C C . THR A 1 106 ? 7.401 5.391 4.406 1.00 87.69 106 THR A C 1
ATOM 866 O O . THR A 1 106 ? 6.454 5.808 5.050 1.00 87.69 106 THR A O 1
ATOM 869 N N . ASP A 1 107 ? 7.780 5.935 3.247 1.00 87.38 107 ASP A N 1
ATOM 870 C CA . ASP A 1 107 ? 7.201 7.167 2.700 1.00 87.38 107 ASP A CA 1
ATOM 871 C C . ASP A 1 107 ? 5.668 7.092 2.575 1.00 87.38 107 ASP A C 1
ATOM 873 O O . ASP A 1 107 ? 4.971 8.082 2.769 1.00 87.38 107 ASP A O 1
ATOM 877 N N . VAL A 1 108 ? 5.131 5.902 2.270 1.00 88.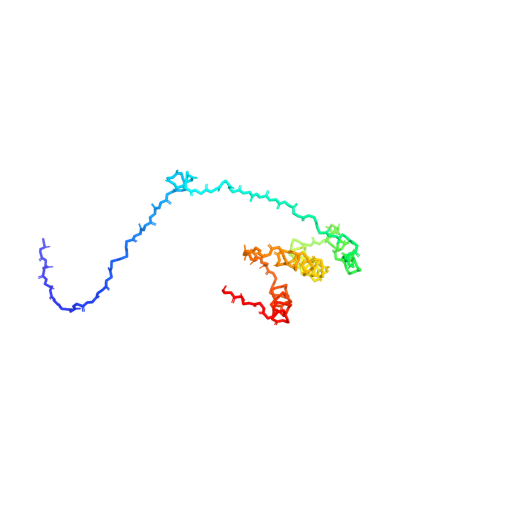75 108 VAL A N 1
ATOM 878 C CA . VAL A 1 108 ? 3.681 5.689 2.178 1.00 88.75 108 VAL A CA 1
ATOM 879 C C . VAL A 1 108 ? 3.035 5.691 3.559 1.00 88.75 108 VAL A C 1
ATOM 881 O O . VAL A 1 108 ? 1.961 6.263 3.724 1.00 88.75 108 VAL A O 1
ATOM 884 N N . LEU A 1 109 ? 3.684 5.073 4.546 1.00 90.31 109 LEU A N 1
ATOM 885 C CA . LEU A 1 109 ? 3.210 5.081 5.930 1.00 90.31 109 LEU A CA 1
ATOM 886 C C . LEU A 1 109 ? 3.270 6.489 6.525 1.00 90.31 109 LEU A C 1
ATOM 888 O O . LEU A 1 109 ? 2.297 6.908 7.135 1.00 90.31 109 LEU A O 1
ATOM 892 N N . ASP A 1 110 ? 4.346 7.235 6.281 1.00 91.81 110 ASP A N 1
ATOM 893 C CA . ASP A 1 110 ? 4.532 8.592 6.801 1.00 91.81 110 ASP A CA 1
ATOM 894 C C . ASP A 1 110 ? 3.491 9.569 6.235 1.00 91.81 110 ASP A C 1
ATOM 896 O O . ASP A 1 110 ? 2.981 10.428 6.954 1.00 91.81 110 ASP A O 1
ATOM 900 N N . SER A 1 111 ? 3.152 9.451 4.947 1.00 90.25 111 SER A N 1
ATOM 901 C CA . SER A 1 111 ? 2.062 10.226 4.338 1.00 90.25 111 SER A CA 1
ATOM 902 C C . SER A 1 111 ? 0.709 9.907 4.968 1.00 90.25 111 SER A C 1
ATOM 904 O O . SER A 1 111 ? -0.059 10.815 5.283 1.00 90.25 111 SER A O 1
ATOM 906 N N . LEU A 1 112 ? 0.424 8.622 5.185 1.00 90.19 112 LEU A N 1
ATOM 907 C CA . LEU A 1 112 ? -0.829 8.196 5.801 1.00 90.19 112 LEU A CA 1
ATOM 908 C C . LEU A 1 112 ? -0.912 8.614 7.270 1.00 90.19 112 LEU A C 1
ATOM 910 O O . LEU A 1 112 ? -1.968 9.053 7.705 1.00 90.19 112 LEU A O 1
ATOM 914 N N . ASP A 1 113 ? 0.184 8.539 8.019 1.00 90.62 113 ASP A N 1
ATOM 915 C CA . ASP A 1 113 ? 0.228 8.977 9.415 1.00 90.62 113 ASP A CA 1
ATOM 916 C C . ASP A 1 113 ? -0.052 10.481 9.538 1.00 90.62 113 ASP A C 1
ATOM 918 O O . ASP A 1 113 ? -0.885 10.903 10.341 1.00 90.62 113 ASP A O 1
ATOM 922 N N . LYS A 1 114 ? 0.531 11.296 8.647 1.00 90.81 114 LYS A N 1
ATOM 923 C CA . LYS A 1 114 ? 0.205 12.728 8.545 1.00 90.81 114 LYS A CA 1
ATOM 924 C C . LYS A 1 114 ? -1.283 12.946 8.285 1.00 90.81 114 LYS A C 1
ATOM 926 O O . LYS A 1 114 ? -1.917 13.676 9.044 1.00 90.81 114 LYS A O 1
ATOM 931 N N . LEU A 1 115 ? -1.855 12.265 7.290 1.00 88.44 115 LEU A N 1
ATOM 932 C CA . LEU A 1 115 ? -3.282 12.362 6.967 1.00 88.44 115 LEU A CA 1
ATOM 933 C C . LEU A 1 115 ? -4.177 12.000 8.167 1.00 88.44 115 LEU A C 1
ATOM 935 O O . LEU A 1 115 ? -5.167 12.678 8.443 1.00 88.44 115 LEU A O 1
ATOM 939 N N . LEU A 1 116 ? -3.835 10.935 8.894 1.00 87.69 116 LEU A N 1
ATOM 940 C CA . LEU A 1 116 ? -4.596 10.474 10.059 1.00 87.69 116 LEU A CA 1
ATOM 941 C C . LEU A 1 116 ? -4.467 11.439 11.243 1.00 87.69 116 LEU A C 1
ATOM 943 O O . LEU A 1 116 ? -5.460 11.707 11.926 1.00 87.69 116 LEU A O 1
ATOM 947 N N . SER A 1 117 ? -3.277 12.011 11.446 1.00 87.25 117 SER A N 1
ATOM 948 C CA . SER A 1 117 ? -3.026 13.018 12.480 1.00 87.25 117 SER A CA 1
ATOM 949 C C . SER A 1 117 ? -3.811 14.312 12.235 1.00 87.25 117 SER A C 1
ATOM 951 O O . SER A 1 117 ? -4.399 14.854 13.171 1.00 87.25 117 SER A O 1
ATOM 953 N N . GLU A 1 118 ? -3.931 14.756 10.978 1.00 87.12 118 GLU A N 1
ATOM 954 C CA . GLU A 1 118 ? -4.753 15.912 10.590 1.00 87.12 118 GLU A CA 1
ATOM 955 C C . GLU A 1 118 ? -6.240 15.690 10.888 1.00 87.12 118 GLU A C 1
ATOM 957 O O . GLU A 1 118 ? -6.964 16.624 11.234 1.00 87.12 118 GLU A O 1
ATOM 962 N N . LYS A 1 119 ? -6.706 14.442 10.787 1.00 80.69 119 LYS A N 1
ATOM 963 C CA . LYS A 1 119 ? -8.085 14.049 11.104 1.00 80.69 119 LYS A CA 1
ATOM 964 C C . LYS A 1 119 ? -8.297 13.715 12.581 1.00 80.69 119 LYS A C 1
ATOM 966 O O . LYS A 1 119 ? -9.410 13.346 12.954 1.00 80.69 119 LYS A O 1
ATOM 971 N N . SER A 1 120 ? -7.282 13.881 13.436 1.00 76.12 120 SER A N 1
ATOM 972 C CA . SER A 1 120 ? -7.318 13.570 14.876 1.00 76.12 120 SER A CA 1
ATOM 973 C C . SER A 1 120 ? -7.723 12.123 15.197 1.00 76.12 120 SER A C 1
ATOM 975 O O . SER A 1 120 ? -8.364 11.847 16.211 1.00 76.12 120 SER A O 1
ATOM 977 N N . LEU A 1 121 ? -7.368 11.182 14.322 1.00 72.50 121 LEU A N 1
ATOM 978 C CA . LEU A 1 121 ? -7.695 9.769 14.496 1.00 72.50 121 LEU A CA 1
ATOM 979 C C . LEU A 1 121 ? -6.604 9.076 15.312 1.00 72.50 121 LEU A C 1
ATOM 981 O O . LEU A 1 121 ? -5.417 9.211 15.026 1.00 72.50 121 LEU A O 1
ATOM 985 N N . ALA A 1 122 ? -7.005 8.319 16.332 1.00 61.44 122 ALA A N 1
ATOM 986 C CA . ALA A 1 122 ? -6.070 7.573 17.163 1.00 61.44 122 ALA A CA 1
ATOM 987 C C . ALA A 1 122 ? -5.611 6.291 16.447 1.00 61.44 122 ALA A C 1
ATOM 989 O O . ALA A 1 122 ? -6.368 5.322 16.352 1.00 61.44 122 ALA A O 1
ATOM 990 N N . CYS A 1 123 ? -4.364 6.278 15.975 1.00 60.56 123 CYS A N 1
ATOM 991 C CA . CYS A 1 123 ? -3.652 5.049 15.624 1.00 60.56 123 CYS A CA 1
ATOM 992 C C . CYS A 1 123 ? -3.189 4.347 16.913 1.00 60.56 123 CYS A C 1
ATOM 994 O O . CYS A 1 123 ? -2.651 5.000 17.807 1.00 60.56 123 CYS A O 1
ATOM 996 N N . ILE A 1 124 ? -3.431 3.035 17.018 1.00 52.59 124 ILE A N 1
ATOM 997 C CA . ILE A 1 124 ? -3.054 2.179 18.162 1.00 52.59 124 ILE A CA 1
ATOM 998 C C . ILE A 1 124 ? -1.961 1.210 17.724 1.00 52.59 124 ILE A C 1
ATOM 1000 O O . ILE A 1 124 ? -2.120 0.635 16.622 1.00 52.59 124 ILE A O 1
#

Organism: Schistosoma haematobium (NCBI:txid6185)

Sequence (124 aa):
MLLIKMFFRYFCFSFTFNRRVKADVLSQLPAKRRELVVLDPSIIKKGSLGRHAKTMLTDKLSSKEKRSALFEYFHATGSVKLPAIEQYVLDIIECGHKFLLFAHHTDVLDSLDKLLSEKSLACI

Secondary structure (DSSP, 8-state):
---------------------HHHHGGGSPPPP---PPP-TTT---TTHHHHHHHHT-TT--HHHHHHHHHHHHHHHHHHHHHHHHHHHHHHHHTT-------S-HHHHHHHHHHHHHTT----

pLDDT: mean 76.51, std 16.6, range [28.44, 91.81]

Foldseek 3Di:
DDDDDDDDDDDDDDPDDDDDDCVVCVVVDPDDDDDDDDFDCVQQDCVPLVVLVVVLPDPPDDPVRNVVSVVVNVVVNLVRCLVRVLVVVVVCVVVVDDDDDDDPDVVSVVSNVVSCVVVVHDDD